Protein AF-A0A9P0CXR9-F1 (afdb_monomer_lite)

Secondary structure (DSSP, 8-state):
--------HHHHHHHHHHHHHHHHHH-SSSS-HHHHHHHHHHHHHHHHHHHHHHHHHHHHHHHHHHTTS-HHHHHHHHTPPPSSSTT-TTHHHHHHHHHHHHHHHHHHSPP-------------------

Sequence (130 aa):
MSPKRSLSLRERYICALGLRLNVILKDTENIPSEIKEELLTHLSDAVRLFTNLFHRLTMSRRNCILLLLSENIKEVVEKSHPTDLLFGDNLSEHVKSAKHIVSLSKALCPAPKNLTAVRKCQKKEGGTTY

Structure (mmCIF, N/CA/C/O backbone):
data_AF-A0A9P0CXR9-F1
#
_entry.id   AF-A0A9P0CXR9-F1
#
loop_
_atom_site.group_PDB
_atom_site.id
_atom_site.type_symbol
_atom_site.label_atom_id
_atom_site.label_alt_id
_atom_site.label_comp_id
_atom_site.label_asym_id
_atom_site.label_entity_id
_atom_site.label_seq_id
_atom_site.pdbx_PDB_ins_code
_atom_site.Cartn_x
_atom_site.Cartn_y
_atom_site.Cartn_z
_atom_site.occupancy
_atom_site.B_iso_or_equiv
_atom_site.auth_seq_id
_atom_site.auth_comp_id
_atom_site.auth_asym_id
_atom_site.auth_atom_id
_atom_site.pdbx_PDB_model_num
ATOM 1 N N . MET A 1 1 ? 0.666 -31.564 0.037 1.00 41.59 1 MET A N 1
ATOM 2 C CA . MET A 1 1 ? 0.119 -30.668 -1.005 1.00 41.59 1 MET A CA 1
ATOM 3 C C . MET A 1 1 ? -0.104 -29.310 -0.350 1.00 41.59 1 MET A C 1
ATOM 5 O O . MET A 1 1 ? -1.100 -29.124 0.334 1.00 41.59 1 MET A O 1
ATOM 9 N N . SER A 1 2 ? 0.889 -28.421 -0.399 1.00 39.03 2 SER A N 1
ATOM 10 C CA . SER A 1 2 ? 0.808 -27.125 0.290 1.00 39.03 2 SER A CA 1
ATOM 11 C C . SER A 1 2 ? -0.192 -26.220 -0.435 1.00 39.03 2 SER A C 1
ATOM 13 O O . SER A 1 2 ? -0.155 -26.170 -1.668 1.00 39.03 2 SER A O 1
ATOM 15 N N . PRO A 1 3 ? -1.088 -25.516 0.275 1.00 48.59 3 PRO A N 1
ATOM 16 C CA . PRO A 1 3 ? -2.054 -24.644 -0.370 1.00 48.59 3 PRO A CA 1
ATOM 17 C C . PRO A 1 3 ? -1.286 -23.516 -1.061 1.00 48.59 3 PRO A C 1
ATOM 19 O O . PRO A 1 3 ? -0.527 -22.786 -0.419 1.00 48.59 3 PRO A O 1
ATOM 22 N N . LYS A 1 4 ? -1.447 -23.385 -2.383 1.00 52.28 4 LYS A N 1
ATOM 23 C CA . LYS A 1 4 ? -0.961 -22.212 -3.116 1.00 52.28 4 LYS A CA 1
ATOM 24 C C . LYS A 1 4 ? -1.655 -21.001 -2.498 1.00 52.28 4 LYS A C 1
ATOM 26 O O . LYS A 1 4 ? -2.851 -20.822 -2.716 1.00 52.28 4 LYS A O 1
ATOM 31 N N . ARG A 1 5 ? -0.934 -20.202 -1.701 1.00 58.09 5 ARG A N 1
ATOM 32 C CA . ARG A 1 5 ? -1.443 -18.915 -1.214 1.00 58.09 5 ARG A CA 1
ATOM 33 C C . ARG A 1 5 ? -1.870 -18.119 -2.443 1.00 58.09 5 ARG A C 1
ATOM 35 O O . ARG A 1 5 ? -1.045 -17.818 -3.305 1.00 58.09 5 ARG A O 1
ATOM 42 N N . SER A 1 6 ? -3.164 -17.851 -2.568 1.00 64.94 6 SER A N 1
ATOM 43 C CA . SER A 1 6 ? -3.672 -16.959 -3.598 1.00 64.94 6 SER A CA 1
ATOM 44 C C . SER A 1 6 ? -3.133 -15.567 -3.288 1.00 64.94 6 SER A C 1
ATOM 46 O O . SER A 1 6 ? -3.605 -14.930 -2.349 1.00 64.94 6 SER A O 1
ATOM 48 N N . LEU A 1 7 ? -2.117 -15.132 -4.035 1.00 63.81 7 LEU A N 1
ATOM 49 C CA . LEU A 1 7 ? -1.531 -13.803 -3.884 1.00 63.81 7 LEU A CA 1
ATOM 50 C C . LEU A 1 7 ? -2.633 -12.747 -3.996 1.00 63.81 7 LEU A C 1
ATOM 52 O O . LEU A 1 7 ? -3.437 -12.748 -4.941 1.00 63.81 7 LEU A O 1
ATOM 56 N N . SER A 1 8 ? -2.659 -11.836 -3.033 1.00 78.19 8 SER A N 1
ATOM 57 C CA . SER A 1 8 ? -3.543 -10.683 -3.045 1.00 78.19 8 SER A CA 1
ATOM 58 C C . SER A 1 8 ? -3.301 -9.838 -4.303 1.00 78.19 8 SER A C 1
ATOM 60 O O . SER A 1 8 ? -2.247 -9.890 -4.944 1.00 78.19 8 SER A O 1
ATOM 62 N N . LEU A 1 9 ? -4.295 -9.039 -4.704 1.00 81.69 9 LEU A N 1
ATOM 63 C CA . LEU A 1 9 ? -4.168 -8.161 -5.876 1.00 81.69 9 LEU A CA 1
ATOM 64 C C . LEU A 1 9 ? -2.947 -7.223 -5.772 1.00 81.69 9 LEU A C 1
ATOM 66 O O . LEU A 1 9 ? -2.276 -6.987 -6.773 1.00 81.69 9 LEU A O 1
ATOM 70 N N . ARG A 1 10 ? -2.632 -6.752 -4.557 1.00 83.12 10 ARG A N 1
ATOM 71 C CA . ARG A 1 10 ? -1.472 -5.898 -4.266 1.00 83.12 10 ARG A CA 1
ATOM 72 C C . ARG A 1 10 ? -0.153 -6.616 -4.549 1.00 83.12 10 ARG A C 1
ATOM 74 O O . ARG A 1 10 ? 0.701 -6.066 -5.237 1.00 83.12 10 ARG A O 1
ATOM 81 N N . GLU A 1 11 ? 0.011 -7.832 -4.037 1.00 84.62 11 GLU A N 1
ATOM 82 C CA . GLU A 1 11 ? 1.242 -8.605 -4.234 1.00 84.62 11 GLU A CA 1
ATOM 83 C C . GLU A 1 11 ? 1.442 -8.938 -5.712 1.00 84.62 11 GLU A C 1
ATOM 85 O O . GLU A 1 11 ? 2.533 -8.752 -6.242 1.00 84.62 11 GLU A O 1
ATOM 90 N N . ARG A 1 12 ? 0.370 -9.330 -6.417 1.00 87.88 12 ARG A N 1
ATOM 91 C CA . ARG A 1 12 ? 0.430 -9.584 -7.867 1.00 87.88 12 ARG A CA 1
ATOM 92 C C . ARG A 1 12 ? 0.861 -8.351 -8.652 1.00 87.88 12 ARG A C 1
ATOM 94 O O . ARG A 1 12 ? 1.676 -8.479 -9.560 1.00 87.88 12 ARG A O 1
ATOM 101 N N . TYR A 1 13 ? 0.344 -7.179 -8.288 1.00 89.38 13 TYR A N 1
ATOM 102 C CA . TYR A 1 13 ? 0.729 -5.910 -8.898 1.00 89.38 13 TYR A CA 1
ATOM 103 C C . TYR A 1 13 ? 2.230 -5.627 -8.725 1.00 89.38 13 TYR A C 1
ATOM 105 O O . TYR A 1 13 ? 2.929 -5.401 -9.712 1.00 89.38 13 TYR A O 1
ATOM 113 N N . ILE A 1 14 ? 2.745 -5.720 -7.494 1.00 89.31 14 ILE A N 1
ATOM 114 C CA . ILE A 1 14 ? 4.165 -5.466 -7.196 1.00 89.31 14 ILE A CA 1
ATOM 115 C C . ILE A 1 14 ? 5.067 -6.490 -7.898 1.00 89.31 14 ILE A C 1
ATOM 117 O O . ILE A 1 14 ? 6.066 -6.112 -8.507 1.00 89.31 14 ILE A O 1
ATOM 121 N N . CYS A 1 15 ? 4.708 -7.776 -7.871 1.00 90.81 15 CYS A N 1
ATOM 122 C CA . CYS A 1 15 ? 5.478 -8.820 -8.545 1.00 90.81 15 CYS A CA 1
ATOM 123 C C . CYS A 1 15 ? 5.519 -8.614 -10.064 1.00 90.81 15 CYS A C 1
ATOM 125 O O . CYS A 1 15 ? 6.590 -8.707 -10.662 1.00 90.81 15 CYS A O 1
ATOM 127 N N . ALA A 1 16 ? 4.378 -8.313 -10.693 1.00 90.38 16 ALA A N 1
ATOM 128 C CA . ALA A 1 16 ? 4.321 -8.062 -12.130 1.00 90.38 16 ALA A CA 1
ATOM 129 C C . ALA A 1 16 ? 5.202 -6.867 -12.519 1.00 90.38 16 ALA A C 1
ATOM 131 O O . ALA A 1 16 ? 5.968 -6.965 -13.475 1.00 90.38 16 ALA A O 1
ATOM 132 N N . LEU A 1 17 ? 5.159 -5.778 -11.749 1.00 91.31 17 LEU A N 1
ATOM 133 C CA . LEU A 1 17 ? 6.030 -4.623 -11.963 1.00 91.31 17 LEU A CA 1
ATOM 134 C C . LEU A 1 17 ? 7.509 -4.959 -11.812 1.00 91.31 17 LEU A C 1
ATOM 136 O O . LEU A 1 17 ? 8.295 -4.594 -12.679 1.00 91.31 17 LEU A O 1
ATOM 140 N N . GLY A 1 18 ? 7.889 -5.666 -10.745 1.00 91.38 18 GLY A N 1
ATOM 141 C CA . GLY A 1 18 ? 9.281 -6.051 -10.509 1.00 91.38 18 GLY A CA 1
ATOM 142 C C . GLY A 1 18 ? 9.843 -6.893 -11.654 1.00 91.38 18 GLY A C 1
ATOM 143 O O . GLY A 1 18 ? 10.956 -6.652 -12.117 1.00 91.38 18 GLY A O 1
ATOM 144 N N . LEU A 1 19 ? 9.039 -7.822 -12.183 1.00 91.75 19 LEU A N 1
ATOM 145 C CA . LEU A 1 19 ? 9.408 -8.610 -13.359 1.00 91.75 19 LEU A CA 1
ATOM 146 C C . LEU A 1 19 ? 9.607 -7.732 -14.600 1.00 91.75 19 LEU A C 1
ATOM 148 O O . LEU A 1 19 ? 10.566 -7.941 -15.340 1.00 91.75 19 LEU A O 1
ATOM 152 N N . ARG A 1 20 ? 8.742 -6.736 -14.823 1.00 89.62 20 ARG A N 1
ATOM 153 C CA . ARG A 1 20 ? 8.860 -5.815 -15.967 1.00 89.62 20 ARG A CA 1
ATOM 154 C C . ARG A 1 20 ? 10.048 -4.869 -15.836 1.00 89.62 20 ARG A C 1
ATOM 156 O O . ARG A 1 20 ? 10.794 -4.729 -16.800 1.00 89.62 20 ARG A O 1
ATOM 163 N N . LEU A 1 21 ? 10.277 -4.305 -14.651 1.00 91.62 21 LEU A N 1
ATOM 164 C CA . LEU A 1 21 ? 11.466 -3.505 -14.349 1.00 91.62 21 LEU A CA 1
ATOM 165 C C . LEU A 1 21 ? 12.740 -4.301 -14.622 1.00 91.62 21 LEU A C 1
ATOM 167 O O . LEU A 1 21 ? 13.642 -3.807 -15.285 1.00 91.62 21 LEU A O 1
ATOM 171 N N . ASN A 1 22 ? 12.791 -5.556 -14.181 1.00 92.00 22 ASN A N 1
ATOM 172 C CA . ASN A 1 22 ? 13.942 -6.419 -14.413 1.00 92.00 22 ASN A CA 1
ATOM 173 C C . ASN A 1 22 ? 14.199 -6.681 -15.909 1.00 92.00 22 ASN A C 1
ATOM 175 O O . ASN A 1 22 ? 15.355 -6.743 -16.310 1.00 92.00 22 ASN A O 1
ATOM 179 N N . VAL A 1 23 ? 13.153 -6.803 -16.735 1.00 91.00 23 VAL A N 1
ATOM 180 C CA . VAL A 1 23 ? 13.305 -6.919 -18.199 1.00 91.00 23 VAL A CA 1
ATOM 181 C C . VAL A 1 23 ? 13.895 -5.636 -18.786 1.00 91.00 23 VAL A C 1
ATOM 183 O O . VAL A 1 23 ? 14.893 -5.708 -19.492 1.00 91.00 23 VAL A O 1
ATOM 186 N N . ILE A 1 24 ? 13.337 -4.472 -18.441 1.00 90.06 24 ILE A N 1
ATOM 187 C CA . ILE A 1 24 ? 13.797 -3.167 -18.950 1.00 90.06 24 ILE A CA 1
ATOM 188 C C . ILE A 1 24 ? 15.245 -2.894 -18.528 1.00 90.06 24 ILE A C 1
ATOM 190 O O . ILE A 1 24 ? 16.059 -2.437 -19.324 1.00 90.06 24 ILE A O 1
ATOM 194 N N . LEU A 1 25 ? 15.586 -3.178 -17.269 1.00 88.69 25 LEU A N 1
ATOM 195 C CA . LEU A 1 25 ? 16.920 -2.919 -16.733 1.00 88.69 25 LEU A CA 1
ATOM 196 C C . LEU A 1 25 ? 17.981 -3.819 -17.370 1.00 88.69 25 LEU A C 1
ATOM 198 O O . LEU A 1 25 ? 19.065 -3.320 -17.671 1.00 88.69 25 LEU A O 1
ATOM 202 N N . LYS A 1 26 ? 17.662 -5.099 -17.603 1.00 89.81 26 LYS A N 1
ATOM 203 C CA . LYS A 1 26 ? 18.573 -6.074 -18.222 1.00 89.81 26 LYS A CA 1
ATOM 204 C C . LYS A 1 26 ? 18.780 -5.864 -19.717 1.00 89.81 26 LYS A C 1
ATOM 206 O O . LYS A 1 26 ? 19.769 -6.360 -20.242 1.00 89.81 26 LYS A O 1
ATOM 211 N N . ASP A 1 27 ? 17.872 -5.167 -20.389 1.00 85.00 27 ASP A N 1
ATOM 212 C CA . ASP A 1 27 ? 18.034 -4.854 -21.802 1.00 85.00 27 ASP A CA 1
ATOM 213 C C . ASP A 1 27 ? 19.001 -3.675 -21.977 1.00 85.00 27 ASP A C 1
ATOM 215 O O . ASP A 1 27 ? 18.707 -2.538 -21.589 1.00 85.00 27 ASP A O 1
ATOM 219 N N . THR A 1 28 ? 20.196 -3.971 -22.487 1.00 75.00 28 THR A N 1
ATOM 220 C CA . THR A 1 28 ? 21.274 -3.001 -22.733 1.00 75.00 28 THR A CA 1
ATOM 221 C C . THR A 1 28 ? 21.477 -2.687 -24.210 1.00 75.00 28 THR A C 1
ATOM 223 O O . THR A 1 28 ? 22.167 -1.721 -24.514 1.00 75.00 28 THR A O 1
ATOM 226 N N . GLU A 1 29 ? 20.900 -3.480 -25.117 1.00 81.00 29 GLU A N 1
ATOM 227 C CA . GLU A 1 29 ? 21.187 -3.388 -26.556 1.00 81.00 29 GLU A CA 1
ATOM 228 C C . GLU A 1 29 ? 19.963 -3.009 -27.396 1.00 81.00 29 GLU A C 1
ATOM 230 O O . GLU A 1 29 ? 20.121 -2.347 -28.418 1.00 81.00 29 GLU A O 1
ATOM 235 N N . ASN A 1 30 ? 18.742 -3.371 -26.981 1.00 86.25 30 ASN A N 1
ATOM 236 C CA . ASN A 1 30 ? 17.549 -3.168 -27.813 1.00 86.25 30 ASN A CA 1
ATOM 237 C C . ASN A 1 30 ? 16.776 -1.887 -27.477 1.00 86.25 30 ASN A C 1
ATOM 239 O O . ASN A 1 30 ? 15.964 -1.437 -28.284 1.00 86.25 30 ASN A O 1
ATOM 243 N N . ILE A 1 31 ? 16.997 -1.306 -26.293 1.00 85.75 31 ILE A N 1
ATOM 244 C CA . ILE A 1 31 ? 16.282 -0.110 -25.833 1.00 85.75 31 ILE A CA 1
ATOM 245 C C . ILE A 1 31 ? 17.258 1.074 -25.795 1.00 85.75 31 ILE A C 1
ATOM 247 O O . ILE A 1 31 ? 18.175 1.066 -24.970 1.00 85.75 31 ILE A O 1
ATOM 251 N N . PRO A 1 32 ? 17.057 2.107 -26.636 1.00 90.31 32 PRO A N 1
ATOM 252 C CA . PRO A 1 32 ? 17.811 3.355 -26.557 1.00 90.31 32 PRO A CA 1
ATOM 253 C C . PRO A 1 32 ? 17.748 3.979 -25.158 1.00 90.31 32 PRO A C 1
ATOM 255 O O . PRO A 1 32 ? 16.713 3.912 -24.487 1.00 90.31 32 PRO A O 1
ATOM 258 N N . SER A 1 33 ? 18.843 4.606 -24.722 1.00 87.12 33 SER A N 1
ATOM 259 C CA . SER A 1 33 ? 18.988 5.102 -23.347 1.00 87.12 33 SER A CA 1
ATOM 260 C C . SER A 1 33 ? 17.918 6.130 -22.973 1.00 87.12 33 SER A C 1
ATOM 262 O O . SER A 1 33 ? 17.390 6.089 -21.865 1.00 87.12 33 SER A O 1
ATOM 264 N N . GLU A 1 34 ? 17.556 7.021 -23.894 1.00 88.94 34 GLU A N 1
ATOM 265 C CA . 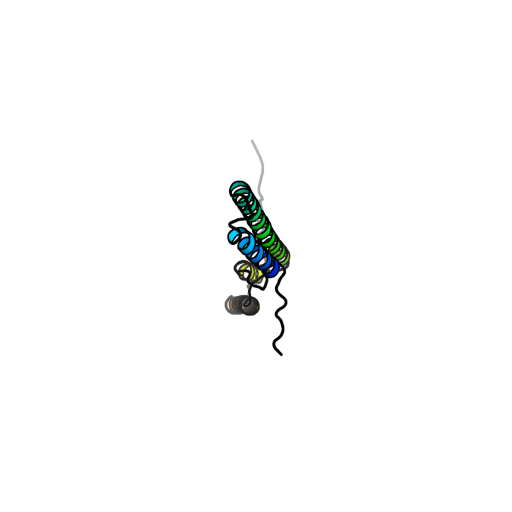GLU A 1 34 ? 16.559 8.072 -23.671 1.00 88.94 34 GLU A CA 1
ATOM 266 C C . GLU A 1 34 ? 15.164 7.476 -23.440 1.00 88.94 34 GLU A C 1
ATOM 268 O O . GLU A 1 34 ? 14.468 7.847 -22.496 1.00 88.94 34 GLU A O 1
ATOM 273 N N . ILE A 1 35 ? 14.789 6.482 -24.252 1.00 89.31 35 ILE A N 1
ATOM 274 C CA . ILE A 1 35 ? 13.504 5.776 -24.141 1.00 89.31 35 ILE A CA 1
ATOM 275 C C . ILE A 1 35 ? 13.458 4.954 -22.849 1.00 89.31 35 ILE A C 1
ATOM 277 O O . ILE A 1 35 ? 12.414 4.850 -22.205 1.00 89.31 35 ILE A O 1
ATOM 281 N N . LYS A 1 36 ? 14.592 4.368 -22.449 1.00 90.31 36 LYS A N 1
ATOM 282 C CA . LYS A 1 36 ? 14.709 3.594 -21.210 1.00 90.31 36 LYS A CA 1
ATOM 283 C C . LYS A 1 36 ? 14.461 4.465 -19.979 1.00 90.31 36 LYS A C 1
ATOM 285 O O . LYS A 1 36 ? 13.666 4.078 -19.124 1.00 90.31 36 LYS A O 1
ATOM 290 N N . GLU A 1 37 ? 15.094 5.633 -19.909 1.00 90.31 37 GLU A N 1
ATOM 291 C CA . GLU A 1 37 ? 14.895 6.605 -18.824 1.00 90.31 37 GLU A CA 1
ATOM 292 C C . GLU A 1 37 ? 13.447 7.110 -18.770 1.00 90.31 37 GLU A C 1
ATOM 294 O O . GLU A 1 37 ? 12.822 7.135 -17.702 1.00 90.31 37 GLU A O 1
ATOM 299 N N . GLU A 1 38 ? 12.864 7.435 -19.926 1.00 92.56 38 GLU A N 1
ATOM 300 C CA . GLU A 1 38 ? 11.467 7.860 -20.016 1.00 92.56 38 GLU A CA 1
ATOM 301 C C . GLU A 1 38 ? 10.509 6.757 -19.535 1.00 92.56 38 GLU A C 1
ATOM 303 O O . GLU A 1 38 ? 9.603 7.011 -18.735 1.00 92.56 38 GLU A O 1
ATOM 308 N N . LEU A 1 39 ? 10.726 5.509 -19.956 1.00 90.81 39 LEU A N 1
ATOM 309 C CA . LEU A 1 39 ? 9.908 4.368 -19.547 1.00 90.81 39 LEU A CA 1
ATOM 310 C C . LEU A 1 39 ? 10.012 4.100 -18.040 1.00 90.81 39 LEU A C 1
ATOM 312 O O . LEU A 1 39 ? 8.996 3.846 -17.390 1.00 90.81 39 LEU A O 1
ATOM 316 N N . LEU A 1 40 ? 11.220 4.169 -17.474 1.00 91.50 40 LEU A N 1
ATOM 317 C CA . LEU A 1 40 ? 11.441 3.999 -16.036 1.00 91.50 40 LEU A CA 1
ATOM 318 C C . LEU A 1 40 ? 10.766 5.109 -15.224 1.00 91.50 40 LEU A C 1
ATOM 320 O O . LEU A 1 40 ? 10.178 4.820 -14.179 1.00 91.50 40 LEU A O 1
ATOM 324 N N . THR A 1 41 ? 10.787 6.344 -15.724 1.00 92.94 41 THR A N 1
ATOM 325 C CA . THR A 1 41 ? 10.117 7.488 -15.093 1.00 92.94 41 THR A CA 1
ATOM 326 C C . THR A 1 41 ? 8.604 7.280 -15.055 1.00 92.94 41 THR A C 1
ATOM 328 O O . THR A 1 41 ? 8.012 7.256 -13.973 1.00 92.94 41 THR A O 1
ATOM 331 N N . HIS A 1 42 ? 7.984 7.001 -16.205 1.00 93.19 42 HIS A N 1
ATOM 332 C CA . HIS A 1 42 ? 6.543 6.735 -16.285 1.00 93.19 42 HIS A CA 1
ATOM 333 C C . HIS A 1 42 ? 6.121 5.532 -15.436 1.00 93.19 42 HIS A C 1
ATOM 335 O O . HIS A 1 42 ? 5.070 5.550 -14.789 1.00 93.19 42 HIS A O 1
ATOM 341 N N . LEU A 1 43 ? 6.944 4.482 -15.407 1.00 92.00 43 LEU A N 1
ATOM 342 C CA . LEU A 1 43 ? 6.669 3.296 -14.609 1.00 92.00 43 LEU A CA 1
ATOM 343 C C . LEU A 1 43 ? 6.750 3.598 -13.110 1.00 92.00 43 LEU A C 1
ATOM 345 O O . LEU A 1 43 ? 5.876 3.166 -12.360 1.00 92.00 43 LEU A O 1
ATOM 349 N N . SER A 1 44 ? 7.751 4.367 -12.676 1.00 92.50 44 SER A N 1
ATOM 350 C CA . SER A 1 44 ? 7.898 4.831 -11.290 1.00 92.50 44 SER A CA 1
ATOM 351 C C . SER A 1 44 ? 6.691 5.657 -10.839 1.00 92.50 44 SER A C 1
ATOM 353 O O . SER A 1 44 ? 6.122 5.405 -9.770 1.00 92.50 44 SER A O 1
ATOM 355 N N . ASP A 1 45 ? 6.230 6.581 -11.681 1.00 94.56 45 ASP A N 1
ATOM 356 C CA . ASP A 1 45 ? 5.057 7.404 -11.387 1.00 94.56 45 ASP A CA 1
ATOM 357 C C . ASP A 1 45 ? 3.772 6.574 -11.334 1.00 94.56 45 ASP A C 1
ATOM 359 O O . ASP A 1 45 ? 2.975 6.727 -10.402 1.00 94.56 45 ASP A O 1
ATOM 363 N N . ALA A 1 46 ? 3.603 5.608 -12.241 1.00 92.19 46 ALA A N 1
ATOM 364 C CA . ALA A 1 46 ? 2.512 4.643 -12.153 1.00 92.19 46 ALA A CA 1
ATOM 365 C C . ALA A 1 46 ? 2.571 3.861 -10.827 1.00 92.19 46 ALA A C 1
ATOM 367 O O . ALA A 1 46 ? 1.568 3.778 -10.113 1.00 92.19 46 ALA A O 1
ATOM 368 N N . VAL A 1 47 ? 3.745 3.350 -10.429 1.00 92.75 47 VAL A N 1
ATOM 369 C CA . VAL A 1 47 ? 3.923 2.643 -9.147 1.00 92.75 47 VAL A CA 1
ATOM 370 C C . VAL A 1 47 ? 3.493 3.512 -7.967 1.00 92.75 47 VAL A C 1
ATOM 372 O O . VAL A 1 47 ? 2.752 3.037 -7.097 1.00 92.75 47 VAL A O 1
ATOM 375 N N . ARG A 1 48 ? 3.885 4.788 -7.945 1.00 93.69 48 ARG A N 1
ATOM 376 C CA . ARG A 1 48 ? 3.476 5.749 -6.907 1.00 93.69 48 ARG A CA 1
ATOM 377 C C . ARG A 1 48 ? 1.963 5.968 -6.885 1.00 93.69 48 ARG A C 1
ATOM 379 O O . ARG A 1 48 ? 1.359 5.919 -5.813 1.00 93.69 48 ARG A O 1
ATOM 386 N N . LEU A 1 49 ? 1.331 6.139 -8.045 1.00 94.75 49 LEU A N 1
ATOM 387 C CA . LEU A 1 49 ? -0.120 6.327 -8.140 1.00 94.75 49 LEU A CA 1
ATOM 388 C C . LEU A 1 49 ? -0.888 5.109 -7.621 1.00 94.75 49 LEU A C 1
ATOM 390 O O . LEU A 1 49 ? -1.792 5.247 -6.795 1.00 94.75 49 LEU A O 1
ATOM 394 N N . PHE A 1 50 ? -0.502 3.907 -8.042 1.00 91.56 50 PHE A N 1
ATOM 395 C CA . PHE A 1 50 ? -1.157 2.677 -7.600 1.00 91.56 50 PHE A CA 1
ATOM 396 C C . PHE A 1 50 ? -0.930 2.395 -6.114 1.00 91.56 50 PHE A C 1
ATOM 398 O O . PHE A 1 50 ? -1.867 2.008 -5.417 1.00 91.56 50 PHE A O 1
ATOM 405 N N . THR A 1 51 ? 0.283 2.599 -5.594 1.00 91.38 51 THR A N 1
ATOM 406 C CA . THR A 1 51 ? 0.557 2.408 -4.157 1.00 91.38 51 THR A CA 1
ATOM 407 C C . THR A 1 51 ? -0.246 3.387 -3.300 1.00 91.38 51 THR A C 1
ATOM 409 O O . THR A 1 51 ? -0.842 2.968 -2.303 1.00 91.38 51 THR A O 1
ATOM 412 N N . ASN A 1 52 ? -0.364 4.647 -3.730 1.00 94.38 52 ASN A N 1
ATOM 413 C CA . ASN A 1 52 ? -1.235 5.635 -3.095 1.00 94.38 52 ASN A CA 1
ATOM 414 C C . ASN A 1 52 ? -2.713 5.213 -3.164 1.00 94.38 52 ASN A C 1
ATOM 416 O O . ASN A 1 52 ? -3.399 5.200 -2.141 1.00 94.38 52 ASN A O 1
ATOM 420 N N . LEU A 1 53 ? -3.194 4.770 -4.329 1.00 92.69 53 LEU A N 1
ATOM 421 C CA . LEU A 1 53 ? -4.562 4.275 -4.496 1.00 92.69 53 LEU A CA 1
ATOM 422 C C . LEU A 1 53 ? -4.864 3.103 -3.552 1.00 92.69 53 LEU A C 1
ATOM 424 O O . LEU A 1 53 ? -5.873 3.129 -2.846 1.00 92.69 53 LEU A O 1
ATOM 428 N N . PHE A 1 54 ? -3.983 2.103 -3.480 1.00 91.06 54 PHE A N 1
ATOM 429 C CA . PHE A 1 54 ? -4.147 0.976 -2.559 1.00 91.06 54 PHE A CA 1
ATOM 430 C C . PHE A 1 54 ? -4.158 1.423 -1.098 1.00 91.06 54 PHE A C 1
ATOM 432 O O . PHE A 1 54 ? -4.937 0.892 -0.307 1.00 91.06 54 PHE A O 1
ATOM 439 N N . HIS A 1 55 ? -3.321 2.392 -0.729 1.00 91.94 55 HIS A N 1
ATOM 440 C CA . HIS A 1 55 ? -3.336 2.971 0.610 1.00 91.94 55 HIS A CA 1
ATOM 441 C C . HIS A 1 55 ? -4.672 3.672 0.904 1.00 91.94 55 HIS A C 1
ATOM 443 O O . HIS A 1 55 ? -5.308 3.374 1.916 1.00 91.94 55 HIS A O 1
ATOM 449 N N . ARG A 1 56 ? -5.155 4.526 -0.007 1.00 94.19 56 ARG A N 1
ATOM 450 C CA . ARG A 1 56 ? -6.439 5.234 0.135 1.00 94.19 56 ARG A CA 1
ATOM 451 C C . ARG A 1 56 ? -7.622 4.276 0.222 1.00 94.19 56 ARG A C 1
ATOM 453 O O . ARG A 1 56 ? -8.497 4.483 1.057 1.00 94.19 56 ARG A O 1
ATOM 460 N N . LEU A 1 57 ? -7.636 3.207 -0.575 1.00 92.25 57 LEU A N 1
ATOM 461 C CA . LEU A 1 57 ? -8.661 2.162 -0.501 1.00 92.25 57 LEU A CA 1
ATOM 462 C C . LEU A 1 57 ? -8.633 1.439 0.852 1.00 92.25 57 LEU A C 1
ATOM 464 O O . LEU A 1 57 ? -9.685 1.230 1.456 1.00 92.25 57 LEU A O 1
ATOM 468 N N . THR A 1 58 ? -7.445 1.091 1.358 1.00 91.88 58 THR A N 1
ATOM 469 C CA . THR A 1 58 ? -7.292 0.504 2.697 1.00 91.88 58 THR A CA 1
ATOM 470 C C . THR A 1 58 ? -7.831 1.445 3.775 1.00 91.88 58 THR A C 1
ATOM 472 O O . THR A 1 58 ? -8.631 1.017 4.606 1.00 91.88 58 THR A O 1
ATOM 475 N N . MET A 1 59 ? -7.448 2.723 3.750 1.00 92.69 59 MET A N 1
ATOM 476 C CA . MET A 1 59 ? -7.884 3.700 4.753 1.00 92.69 59 MET A CA 1
ATOM 477 C C . MET A 1 59 ? -9.376 4.011 4.655 1.00 92.69 59 MET A C 1
ATOM 479 O O . MET A 1 59 ? -10.054 4.059 5.674 1.00 92.69 59 MET A O 1
ATOM 483 N N . SER A 1 60 ? -9.926 4.124 3.446 1.00 93.81 60 SER A N 1
ATOM 484 C CA . SER A 1 60 ? -11.363 4.325 3.240 1.00 93.81 60 SER A CA 1
ATOM 485 C C . SER A 1 60 ? -12.179 3.166 3.820 1.00 93.81 60 SER A C 1
ATOM 487 O O . SER A 1 60 ? -13.103 3.400 4.596 1.00 93.81 60 SER A O 1
ATOM 489 N N . ARG A 1 61 ? -11.776 1.913 3.556 1.00 93.12 61 ARG A N 1
ATOM 490 C CA . ARG A 1 61 ? -12.413 0.725 4.152 1.00 93.12 61 ARG A CA 1
ATOM 491 C C . ARG A 1 61 ? -12.333 0.731 5.676 1.00 93.12 61 ARG A C 1
ATOM 493 O O . ARG A 1 61 ? -13.324 0.421 6.333 1.00 93.12 61 ARG A O 1
ATOM 500 N N . ARG A 1 62 ? -11.169 1.084 6.234 1.00 92.94 62 ARG A N 1
ATOM 501 C CA . ARG A 1 62 ? -10.989 1.213 7.688 1.00 92.94 62 ARG A CA 1
ATOM 502 C C . ARG A 1 62 ? -11.941 2.257 8.258 1.00 92.94 62 ARG A C 1
ATOM 504 O O . ARG A 1 62 ? -12.673 1.942 9.188 1.00 92.94 62 ARG A O 1
ATOM 511 N N . ASN A 1 63 ? -12.001 3.441 7.656 1.00 91.69 63 ASN A N 1
ATOM 512 C CA . ASN A 1 63 ? -12.861 4.531 8.107 1.00 91.69 63 ASN A CA 1
ATOM 513 C C . ASN A 1 63 ? -14.343 4.142 8.080 1.00 91.69 63 ASN A C 1
ATOM 515 O O . ASN A 1 63 ? -15.036 4.363 9.067 1.00 91.69 63 ASN A O 1
ATOM 519 N N . CYS A 1 64 ? -14.818 3.494 7.012 1.00 92.19 64 CYS A N 1
ATOM 520 C CA . CYS A 1 64 ? -16.199 3.009 6.938 1.00 92.19 64 CYS A CA 1
ATOM 521 C C . CYS A 1 64 ? -16.542 2.043 8.079 1.00 92.19 64 CYS A C 1
ATOM 523 O O . CYS A 1 64 ? -17.624 2.130 8.648 1.00 92.19 64 CYS A O 1
ATOM 525 N N . ILE A 1 65 ? -15.623 1.145 8.439 1.00 91.12 65 ILE A N 1
ATOM 526 C CA . ILE A 1 65 ? -15.846 0.191 9.532 1.00 91.12 65 ILE A CA 1
ATOM 527 C C . ILE A 1 65 ? -15.758 0.882 10.895 1.00 91.12 65 ILE A C 1
ATOM 529 O O . ILE A 1 65 ? -16.579 0.598 11.760 1.00 91.12 65 ILE A O 1
ATOM 533 N N . LEU A 1 66 ? -14.815 1.811 11.091 1.00 89.75 66 LEU A N 1
ATOM 534 C CA . LEU A 1 66 ? -14.663 2.556 12.348 1.00 89.75 66 LEU A CA 1
ATOM 535 C C . LEU A 1 66 ? -15.922 3.358 12.715 1.00 89.75 66 LEU A C 1
ATOM 537 O O . LEU A 1 66 ? -16.188 3.544 13.899 1.00 89.75 66 LEU A O 1
ATOM 541 N N . LEU A 1 67 ? -16.711 3.801 11.729 1.00 89.88 67 LEU A N 1
ATOM 542 C CA . LEU A 1 67 ? -17.997 4.476 11.956 1.00 89.88 67 LEU A CA 1
ATOM 543 C C . LEU A 1 67 ? -19.079 3.556 12.544 1.00 89.88 67 LEU A C 1
ATOM 545 O O . LEU A 1 67 ? -20.042 4.049 13.121 1.00 89.88 67 LEU A O 1
ATOM 549 N N . LEU A 1 68 ? -18.931 2.236 12.409 1.00 89.75 68 LEU A N 1
ATOM 550 C CA . LEU A 1 68 ? -19.898 1.243 12.887 1.00 89.75 68 LEU A CA 1
ATOM 551 C C . LEU A 1 68 ? -19.550 0.691 14.280 1.00 89.75 68 LEU A C 1
ATOM 553 O O . LEU A 1 68 ? -20.302 -0.115 14.827 1.00 89.75 68 LEU A O 1
ATOM 557 N N . LEU A 1 69 ? -18.402 1.076 14.846 1.00 87.81 69 LEU A N 1
ATOM 558 C CA . LEU A 1 69 ? -17.915 0.568 16.128 1.00 87.81 69 LEU A CA 1
ATOM 559 C C . LEU A 1 69 ? -18.308 1.486 17.290 1.00 87.81 69 LEU A C 1
ATOM 561 O O . LEU A 1 69 ? -18.397 2.702 17.143 1.00 87.81 69 LEU A O 1
ATOM 565 N N . SER A 1 70 ? -18.482 0.899 18.476 1.00 85.75 70 SER A N 1
ATOM 566 C CA . SER A 1 70 ? -18.636 1.661 19.718 1.00 85.75 70 SER A CA 1
ATOM 567 C C . SER A 1 70 ? -17.334 2.376 20.087 1.00 85.75 70 SER A C 1
ATOM 569 O O . SER A 1 70 ? -16.254 1.840 19.839 1.00 85.75 70 SER A O 1
ATOM 571 N N . GLU A 1 71 ? -17.424 3.555 20.713 1.00 84.62 71 GLU A N 1
ATOM 572 C CA . GLU A 1 71 ? -16.268 4.423 21.021 1.00 84.62 71 GLU A CA 1
ATOM 573 C C . GLU A 1 71 ? -15.113 3.668 21.698 1.00 84.62 71 GLU A C 1
ATOM 575 O O . GLU A 1 71 ? -13.980 3.713 21.225 1.00 84.62 71 GLU A O 1
ATOM 580 N N . ASN A 1 72 ? -15.427 2.845 22.705 1.00 81.44 72 ASN A N 1
ATOM 581 C CA . ASN A 1 72 ? -14.444 2.040 23.443 1.00 81.44 72 ASN A CA 1
ATOM 582 C C . ASN A 1 72 ? -13.643 1.067 22.561 1.00 81.44 72 ASN A C 1
ATOM 584 O O . ASN A 1 72 ? -12.489 0.761 22.847 1.00 81.44 72 ASN A O 1
ATOM 588 N N . ILE A 1 73 ? -14.271 0.510 21.523 1.00 84.38 73 ILE A N 1
ATOM 589 C CA . ILE A 1 73 ? -13.617 -0.423 20.598 1.00 84.38 73 ILE A CA 1
ATOM 590 C C . ILE A 1 73 ? -12.931 0.367 19.485 1.00 84.38 73 ILE A C 1
ATOM 592 O O . ILE A 1 73 ? -11.821 0.023 19.084 1.00 84.38 73 ILE A O 1
ATOM 596 N N . LYS A 1 74 ? -13.564 1.445 19.017 1.00 87.50 74 LYS A N 1
ATOM 597 C CA . LYS A 1 74 ? -13.057 2.322 17.966 1.00 87.50 74 LYS A CA 1
ATOM 598 C C . LYS A 1 74 ? -11.661 2.848 18.297 1.00 87.50 74 LYS A C 1
ATOM 600 O O . LYS A 1 74 ? -10.771 2.671 17.475 1.00 87.50 74 LYS A O 1
ATOM 605 N N . GLU A 1 75 ? -11.438 3.373 19.503 1.00 84.62 75 GLU A N 1
ATOM 606 C CA . GLU A 1 75 ? -10.125 3.905 19.916 1.00 84.62 75 GLU A CA 1
ATOM 607 C C . GLU A 1 75 ? -8.999 2.866 19.862 1.00 84.62 75 GLU A C 1
ATOM 609 O O . GLU A 1 75 ? -7.851 3.179 19.537 1.00 84.62 75 GLU A O 1
ATOM 614 N N . VAL A 1 76 ? -9.315 1.616 20.200 1.00 84.69 76 VAL A N 1
ATOM 615 C CA . VAL A 1 76 ? -8.332 0.528 20.218 1.00 84.69 76 VAL A CA 1
ATOM 616 C C . VAL A 1 76 ? -8.064 0.030 18.798 1.00 84.69 76 VAL A C 1
ATOM 618 O O . VAL A 1 76 ? -6.917 -0.228 18.433 1.00 84.69 76 VAL A O 1
ATOM 621 N N . VAL A 1 77 ? -9.108 -0.071 17.974 1.00 85.56 77 VAL A N 1
ATOM 622 C CA . VAL A 1 77 ? -9.013 -0.542 16.587 1.00 85.56 77 VAL A CA 1
ATOM 623 C C . VAL A 1 77 ? -8.377 0.506 15.670 1.00 85.56 77 VAL A C 1
ATOM 625 O O . VAL A 1 77 ? -7.641 0.146 14.751 1.00 85.56 77 VAL A O 1
ATOM 628 N N . GLU A 1 78 ? -8.585 1.794 15.930 1.00 86.56 78 GLU A N 1
ATOM 629 C CA . GLU A 1 78 ? -8.001 2.896 15.160 1.00 86.56 78 GLU A CA 1
ATOM 630 C C . GLU A 1 78 ? -6.467 2.895 15.221 1.00 86.56 78 GLU A C 1
ATOM 632 O O . GLU A 1 78 ? -5.813 3.095 14.196 1.00 86.56 78 GLU A O 1
ATOM 637 N N . LYS A 1 79 ? -5.896 2.543 16.380 1.00 85.19 79 LYS A N 1
ATOM 638 C CA . LYS A 1 79 ? -4.442 2.440 16.609 1.00 85.19 79 LYS A CA 1
ATOM 639 C C . LYS A 1 79 ? -3.790 1.211 15.958 1.00 85.19 79 LYS A C 1
ATOM 641 O O . LYS A 1 79 ? -2.565 1.103 15.940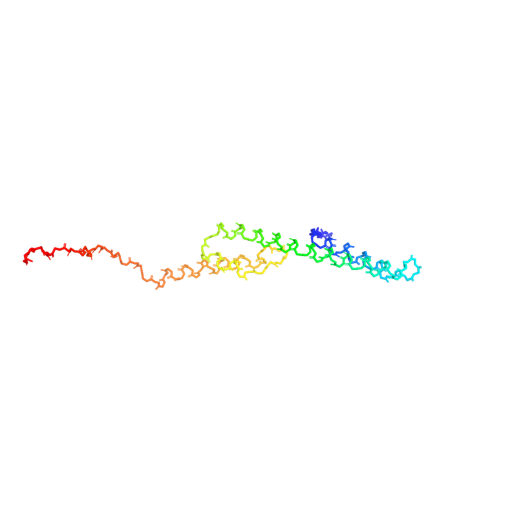 1.00 85.19 79 LYS A O 1
ATOM 646 N N . SER A 1 80 ? -4.582 0.269 15.443 1.00 85.38 80 SER A N 1
ATOM 647 C CA . SER A 1 80 ? -4.052 -0.930 14.785 1.00 85.38 80 SER A CA 1
ATOM 648 C C . SER A 1 80 ? -3.428 -0.603 13.429 1.00 85.38 80 SER A C 1
ATOM 650 O O . SER A 1 80 ? -3.932 0.248 12.696 1.00 85.38 80 SER A O 1
ATOM 652 N N . HIS A 1 81 ? -2.382 -1.331 13.042 1.00 82.75 81 HIS A N 1
ATOM 653 C CA . HIS A 1 81 ? -1.772 -1.185 11.721 1.00 82.75 81 HIS A CA 1
ATOM 654 C C . HIS A 1 81 ? -2.332 -2.241 10.755 1.00 82.75 81 HIS A C 1
ATOM 656 O O . HIS A 1 81 ? -2.471 -3.402 11.143 1.00 82.75 81 HIS A O 1
ATOM 662 N N . PRO A 1 82 ? -2.677 -1.870 9.509 1.00 81.75 82 PRO A N 1
ATOM 663 C CA . PRO A 1 82 ? -3.095 -2.841 8.506 1.00 81.75 82 PRO A CA 1
ATOM 664 C C . PRO A 1 82 ? -1.904 -3.712 8.078 1.00 81.75 82 PRO A C 1
ATOM 666 O O . PRO A 1 82 ? -0.859 -3.184 7.697 1.00 81.75 82 PRO A O 1
ATOM 669 N N . THR A 1 83 ? -2.086 -5.030 8.109 1.00 83.81 83 THR A N 1
ATOM 670 C CA . THR A 1 83 ? -1.162 -6.025 7.540 1.00 83.81 83 THR A CA 1
ATOM 671 C C . THR A 1 83 ? -1.820 -6.633 6.294 1.00 83.81 83 THR A C 1
ATOM 673 O O . THR A 1 83 ? -2.446 -5.908 5.512 1.00 83.81 83 THR A O 1
ATOM 676 N N . ASP A 1 84 ? -1.747 -7.953 6.118 1.00 79.81 84 ASP A N 1
ATOM 677 C CA . ASP A 1 84 ? -2.599 -8.686 5.179 1.00 79.81 84 ASP A CA 1
ATOM 678 C C . ASP A 1 84 ? -4.085 -8.553 5.556 1.00 79.81 84 ASP A C 1
ATOM 680 O O . ASP A 1 84 ? -4.966 -8.535 4.688 1.00 79.81 84 ASP A O 1
ATOM 684 N N . LEU A 1 85 ? -4.370 -8.383 6.852 1.00 84.00 85 LEU A N 1
ATOM 685 C CA . LEU A 1 85 ? -5.696 -8.083 7.381 1.00 84.00 85 LEU A CA 1
ATOM 686 C C . LEU A 1 85 ? -5.875 -6.580 7.632 1.00 84.00 85 LEU A C 1
ATOM 688 O O . LEU A 1 85 ? -4.958 -5.857 8.021 1.00 84.00 85 LEU A O 1
ATOM 692 N N . LEU A 1 86 ? -7.110 -6.102 7.460 1.00 86.38 86 LEU A N 1
ATOM 693 C CA . LEU A 1 86 ? -7.443 -4.671 7.466 1.00 86.38 86 LEU A CA 1
ATOM 694 C C . LEU A 1 86 ? -7.092 -3.943 8.781 1.00 86.38 86 LEU A C 1
ATOM 696 O O . LEU A 1 86 ? -6.810 -2.745 8.755 1.00 86.38 86 LEU A O 1
ATOM 700 N N . PHE A 1 87 ? -7.093 -4.664 9.904 1.00 88.56 87 PHE A N 1
ATOM 701 C CA . PHE A 1 87 ? -6.756 -4.170 11.247 1.00 88.56 87 PHE A CA 1
ATOM 702 C C . PHE A 1 87 ? -5.657 -5.004 11.926 1.00 88.56 87 PHE A C 1
ATOM 704 O O . PHE A 1 87 ? -5.530 -4.989 13.149 1.00 88.56 87 PHE A O 1
ATOM 711 N N . GLY A 1 88 ? -4.885 -5.749 11.134 1.00 86.50 88 GLY A N 1
ATOM 712 C CA . GLY A 1 88 ? -3.853 -6.641 11.644 1.00 86.50 88 GLY A CA 1
ATOM 713 C C . GLY A 1 88 ? -4.395 -7.938 12.247 1.00 86.50 88 GLY A C 1
ATOM 714 O O . GLY A 1 88 ? -5.604 -8.145 12.381 1.00 86.50 88 GLY A O 1
ATOM 715 N N . ASP A 1 89 ? -3.471 -8.815 12.622 1.00 86.06 89 ASP A N 1
ATOM 716 C CA . ASP A 1 89 ? -3.774 -10.183 13.061 1.00 86.06 89 ASP A CA 1
ATOM 717 C C . ASP A 1 89 ? -4.230 -10.254 14.530 1.00 86.06 89 ASP A C 1
ATOM 719 O O . ASP A 1 89 ? -4.974 -11.152 14.922 1.00 86.06 89 ASP A O 1
ATOM 723 N N . ASN A 1 90 ? -3.883 -9.239 15.329 1.00 82.56 90 ASN A N 1
ATOM 724 C CA . ASN A 1 90 ? -4.157 -9.194 16.771 1.00 82.56 90 ASN A CA 1
ATOM 725 C C . ASN A 1 90 ? -5.469 -8.474 17.134 1.00 82.56 90 ASN A C 1
ATOM 727 O O . ASN A 1 90 ? -5.723 -8.183 18.305 1.00 82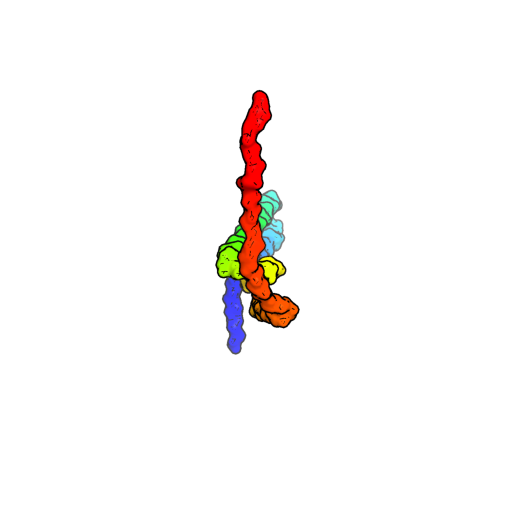.56 90 ASN A O 1
ATOM 731 N N . LEU A 1 91 ? -6.343 -8.188 16.159 1.00 85.44 91 LEU A N 1
ATOM 732 C CA . LEU A 1 91 ? -7.606 -7.470 16.390 1.00 85.44 91 LEU A CA 1
ATOM 733 C C . LEU A 1 91 ? -8.464 -8.123 17.490 1.00 85.44 91 LEU A C 1
ATOM 735 O O . LEU A 1 91 ? -9.035 -7.429 18.330 1.00 85.44 91 LEU A O 1
ATOM 739 N N . SER A 1 92 ? -8.542 -9.457 17.507 1.00 85.06 92 SER A N 1
ATOM 740 C CA . SER A 1 92 ? -9.288 -10.214 18.526 1.00 85.06 92 SER A CA 1
ATOM 741 C C . SER A 1 92 ? -8.801 -9.894 19.942 1.00 85.06 92 SER A C 1
ATOM 743 O O . SER A 1 92 ? -9.610 -9.662 20.842 1.00 85.06 92 SER A O 1
ATOM 745 N N . GLU A 1 93 ? -7.486 -9.866 20.141 1.00 85.56 93 GLU A N 1
ATOM 746 C CA . GLU A 1 93 ? -6.876 -9.604 21.444 1.00 85.56 93 GLU A CA 1
ATOM 747 C C . GLU A 1 93 ? -7.122 -8.163 21.881 1.00 85.56 93 GLU A C 1
ATOM 749 O O . GLU A 1 93 ? -7.534 -7.915 23.014 1.00 85.56 93 GLU A O 1
ATOM 754 N N . HIS A 1 94 ? -6.979 -7.219 20.951 1.00 84.50 94 HIS A N 1
ATOM 755 C CA . HIS A 1 94 ? -7.289 -5.811 21.170 1.00 84.50 94 HIS A CA 1
ATOM 756 C C . HIS A 1 94 ? -8.743 -5.593 21.615 1.00 84.50 94 HIS A C 1
ATOM 758 O O . HIS A 1 94 ? -8.995 -4.905 22.606 1.00 84.50 94 HIS A O 1
ATOM 764 N N . VAL A 1 95 ? -9.707 -6.233 20.945 1.00 86.12 95 VAL A N 1
ATOM 765 C CA . VAL A 1 95 ? -11.133 -6.121 21.292 1.00 86.12 95 VAL A CA 1
ATOM 766 C C . VAL A 1 95 ? -11.439 -6.761 22.650 1.00 86.12 95 VAL A C 1
ATOM 768 O O . VAL A 1 95 ? -12.205 -6.194 23.434 1.00 86.12 95 VAL A O 1
ATOM 771 N N . LYS A 1 96 ? -10.859 -7.929 22.957 1.00 87.12 96 LYS A N 1
ATOM 772 C CA . LYS A 1 96 ? -11.040 -8.594 24.260 1.00 87.12 96 LYS A CA 1
ATOM 773 C C . LYS A 1 96 ? -10.487 -7.740 25.398 1.00 87.12 96 LYS A C 1
ATOM 775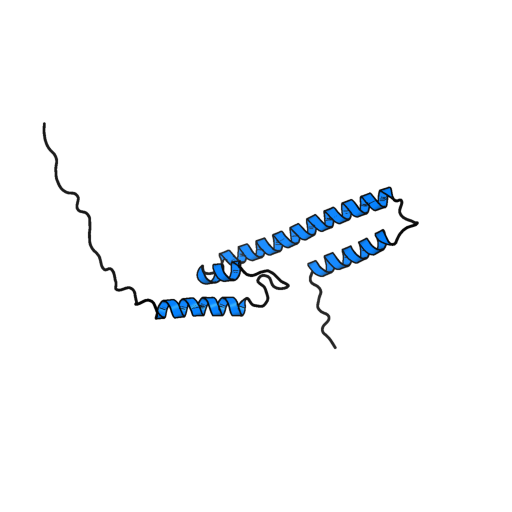 O O . LYS A 1 96 ? -11.191 -7.529 26.383 1.00 87.12 96 LYS A O 1
ATOM 780 N N . SER A 1 97 ? -9.288 -7.193 25.224 1.00 84.06 97 SER A N 1
ATOM 781 C CA . SER A 1 97 ? -8.652 -6.297 26.192 1.00 84.06 97 SER A CA 1
ATOM 782 C C . SER A 1 97 ? -9.489 -5.040 26.435 1.00 84.06 97 SER A C 1
ATOM 784 O O . SER A 1 97 ? -9.745 -4.696 27.587 1.00 84.06 97 SER A O 1
ATOM 786 N N . ALA A 1 98 ? -10.014 -4.411 25.377 1.00 84.12 98 ALA A N 1
ATOM 787 C CA . ALA A 1 98 ? -10.896 -3.246 25.496 1.00 84.12 98 ALA A CA 1
ATOM 788 C C . ALA A 1 98 ? -12.158 -3.558 26.320 1.00 84.12 98 ALA A C 1
ATOM 790 O O . ALA A 1 98 ? -12.514 -2.825 27.243 1.00 84.12 98 ALA A O 1
ATOM 791 N N . LYS A 1 99 ? -12.816 -4.689 26.032 1.00 85.88 99 LYS A N 1
ATOM 792 C CA . LYS A 1 99 ? -13.998 -5.136 26.787 1.00 85.88 99 LYS A CA 1
ATOM 793 C C . LYS A 1 99 ? -13.667 -5.444 28.247 1.00 85.88 99 LYS A C 1
ATOM 795 O O . LYS A 1 99 ? -14.453 -5.098 29.126 1.00 85.88 99 LYS A O 1
ATOM 800 N N . HIS A 1 100 ? -12.517 -6.063 28.506 1.00 86.19 100 HIS A N 1
ATOM 801 C CA . HIS A 1 100 ? -12.073 -6.389 29.858 1.00 86.19 100 HIS A CA 1
ATOM 802 C C . HIS A 1 100 ? -11.809 -5.125 30.686 1.00 86.19 100 HIS A C 1
ATOM 804 O O . HIS A 1 100 ? -12.284 -5.032 31.814 1.00 86.19 100 HIS A O 1
ATOM 810 N N . ILE A 1 101 ? -11.156 -4.112 30.104 1.00 83.31 101 ILE A N 1
ATOM 811 C CA . ILE A 1 101 ? -10.930 -2.809 30.752 1.00 83.31 101 ILE A CA 1
ATOM 812 C C . ILE A 1 101 ? -12.260 -2.134 31.105 1.00 83.31 101 ILE A C 1
ATOM 814 O O . ILE A 1 101 ? -12.429 -1.680 32.233 1.00 83.31 101 ILE A O 1
ATOM 818 N N . VAL A 1 102 ? -13.231 -2.120 30.185 1.00 83.75 102 VAL A N 1
ATOM 819 C CA . VAL A 1 102 ? -14.569 -1.549 30.443 1.00 83.75 102 VAL A CA 1
ATOM 820 C C . VAL A 1 102 ? -15.329 -2.330 31.523 1.00 83.75 102 VAL A C 1
ATOM 822 O O . VAL A 1 102 ? -16.083 -1.751 32.302 1.00 83.75 102 VAL A O 1
ATOM 825 N N . SER A 1 103 ? -15.157 -3.651 31.585 1.00 84.94 103 SER A N 1
ATOM 826 C CA . SER A 1 103 ? -15.763 -4.474 32.637 1.00 84.94 103 SER A CA 1
ATOM 827 C C . SER A 1 103 ? -15.138 -4.195 34.005 1.00 84.94 103 SER A C 1
ATOM 829 O O . SER A 1 103 ? -15.859 -4.049 34.989 1.00 84.94 103 SER A O 1
ATOM 831 N N . LEU A 1 104 ? -13.808 -4.096 34.068 1.00 84.50 104 LEU A N 1
ATOM 832 C CA . LEU A 1 104 ? -13.077 -3.782 35.296 1.00 84.50 104 LEU A CA 1
ATOM 833 C C . LEU A 1 104 ? -13.391 -2.371 35.793 1.00 84.50 104 LEU A C 1
ATOM 835 O O . LEU A 1 104 ? -13.626 -2.190 36.983 1.00 84.50 104 LEU A O 1
ATOM 839 N N . SER A 1 105 ? -13.456 -1.378 34.903 1.00 81.62 105 SER A N 1
ATOM 840 C CA . SER A 1 105 ? -13.784 -0.004 35.296 1.00 81.62 105 SER A CA 1
ATOM 841 C C . SER A 1 105 ? -15.188 0.098 35.893 1.00 81.62 105 SER A C 1
ATOM 843 O O . SER A 1 105 ? -15.366 0.751 36.918 1.00 81.62 105 SER A O 1
ATOM 845 N N . LYS A 1 106 ? -16.171 -0.623 35.339 1.00 83.94 106 LYS A N 1
ATOM 846 C CA . LYS A 1 106 ? -17.518 -0.722 35.925 1.00 83.94 106 LYS A CA 1
ATOM 847 C C . LYS A 1 106 ? -17.541 -1.392 37.300 1.00 83.94 106 LYS A C 1
ATOM 849 O O . LYS A 1 106 ? -18.396 -1.046 38.103 1.00 83.94 106 LYS A O 1
ATOM 854 N N . ALA A 1 107 ? -16.647 -2.345 37.560 1.00 80.19 107 ALA A N 1
ATOM 855 C CA . ALA A 1 107 ? -16.546 -3.004 38.862 1.00 80.19 107 ALA A CA 1
ATOM 856 C C . ALA A 1 107 ? -15.824 -2.137 39.912 1.00 80.19 107 ALA A C 1
ATOM 858 O O . ALA A 1 107 ? -16.127 -2.230 41.098 1.00 80.19 107 ALA A O 1
ATOM 859 N N . LEU A 1 108 ? -14.874 -1.304 39.478 1.00 79.19 108 LEU A N 1
ATOM 860 C CA . LEU A 1 108 ? -14.069 -0.435 40.342 1.00 79.19 108 LEU A CA 1
ATOM 861 C C . LEU A 1 108 ? -14.756 0.901 40.652 1.00 79.19 108 LEU A C 1
ATOM 863 O O . LEU A 1 108 ? -14.537 1.472 41.720 1.00 79.19 108 LEU A O 1
ATOM 867 N N . CYS A 1 109 ? -15.587 1.414 39.742 1.00 74.44 109 CYS A N 1
ATOM 868 C CA . CYS A 1 109 ? -16.383 2.608 39.994 1.00 74.44 109 CYS A CA 1
ATOM 869 C C . CYS A 1 109 ? -17.650 2.239 40.789 1.00 74.44 109 CYS A C 1
ATOM 871 O O . CYS A 1 109 ? -18.440 1.419 40.319 1.00 74.44 109 CYS A O 1
ATOM 873 N N . PRO A 1 110 ? -17.906 2.854 41.961 1.00 62.03 110 PRO A N 1
ATOM 874 C CA . PRO A 1 110 ? -19.165 2.654 42.668 1.00 62.03 110 PRO A CA 1
ATOM 875 C C . PRO A 1 110 ? -20.330 3.102 41.777 1.00 62.03 110 PRO A C 1
ATOM 877 O O . PRO A 1 110 ? -20.246 4.143 41.122 1.00 62.03 110 PRO A O 1
ATOM 880 N N . ALA A 1 111 ? -21.408 2.311 41.740 1.00 60.59 111 ALA A N 1
ATOM 881 C CA . ALA A 1 111 ? -22.603 2.612 40.952 1.00 60.59 111 ALA A CA 1
ATOM 882 C C . ALA A 1 111 ? -23.060 4.067 41.185 1.00 60.59 111 ALA A C 1
ATOM 884 O O . ALA A 1 111 ? -23.015 4.532 42.332 1.00 60.59 111 ALA A O 1
ATOM 885 N N . PRO A 1 112 ? -23.503 4.796 40.140 1.00 54.62 112 PRO A N 1
ATOM 886 C CA . PRO A 1 112 ? -23.966 6.162 40.308 1.00 54.62 112 PRO A CA 1
ATOM 887 C C . PRO A 1 112 ? -25.140 6.150 41.286 1.00 54.62 112 PRO A C 1
ATOM 889 O O . PRO A 1 112 ? -26.224 5.652 40.983 1.00 54.62 112 PRO A O 1
ATOM 892 N N . LYS A 1 113 ? -24.917 6.687 42.490 1.00 49.12 113 LYS A N 1
ATOM 893 C CA . LYS A 1 113 ? -26.011 7.060 43.379 1.00 49.12 113 LYS A CA 1
ATOM 894 C C . LYS A 1 113 ? -26.822 8.079 42.596 1.00 49.12 113 LYS A C 1
ATOM 896 O O . LYS A 1 113 ? -26.288 9.127 42.243 1.00 49.12 113 LYS A O 1
ATOM 901 N N . ASN A 1 114 ? -28.061 7.719 42.271 1.00 45.97 114 ASN A N 1
ATOM 902 C CA . ASN A 1 114 ? -29.031 8.587 41.623 1.00 45.97 114 ASN A CA 1
ATOM 903 C C . ASN A 1 114 ? -28.900 10.009 42.180 1.00 45.97 114 ASN A C 1
ATOM 905 O O . ASN A 1 114 ? -29.247 10.261 43.332 1.00 45.97 114 ASN A O 1
ATOM 909 N N . LEU A 1 115 ? -28.404 10.939 41.364 1.00 52.53 115 LEU A N 1
ATOM 910 C CA . LEU A 1 115 ? -28.586 12.364 41.609 1.00 52.53 115 LEU A CA 1
ATOM 911 C C . LEU A 1 115 ? -30.032 12.684 41.226 1.00 52.53 115 LEU A C 1
ATOM 913 O O . LEU A 1 115 ? -30.328 13.266 40.186 1.00 52.53 115 LEU A O 1
ATOM 917 N N . THR A 1 116 ? -30.958 12.223 42.063 1.00 43.88 116 THR A N 1
ATOM 918 C CA . THR A 1 116 ? -32.315 12.747 42.120 1.00 43.88 116 THR A CA 1
ATOM 919 C C . THR A 1 116 ? -32.235 14.241 42.401 1.00 43.88 116 THR A C 1
ATOM 921 O O . THR A 1 116 ? -31.807 14.628 43.479 1.00 43.88 116 THR A O 1
ATOM 924 N N . ALA A 1 117 ? -32.662 15.016 41.402 1.00 54.81 117 ALA A N 1
ATOM 925 C CA . ALA A 1 117 ? -33.455 16.241 41.475 1.00 54.81 117 ALA A CA 1
ATOM 926 C C . ALA A 1 117 ? -33.046 17.386 42.435 1.00 54.81 117 ALA A C 1
ATOM 928 O O . ALA A 1 117 ? -32.716 17.202 43.598 1.00 54.81 117 ALA A O 1
ATOM 929 N N . VAL A 1 118 ? -33.331 18.606 41.951 1.00 44.47 118 VAL A N 1
ATOM 930 C CA . VAL A 1 118 ? -33.408 19.899 42.669 1.00 44.47 118 VAL A CA 1
ATOM 931 C C . VAL A 1 118 ? -32.050 20.626 42.739 1.00 44.47 118 VAL A C 1
ATOM 933 O O . VAL A 1 118 ? -31.113 20.182 43.380 1.00 44.47 118 VAL A O 1
ATOM 936 N N . ARG A 1 119 ? -31.857 21.765 42.057 1.00 38.44 119 ARG A N 1
ATOM 937 C CA . ARG A 1 119 ? -32.557 23.039 42.306 1.00 38.44 119 ARG A CA 1
ATOM 938 C C . ARG A 1 119 ? -32.884 23.816 41.023 1.00 38.44 119 ARG A C 1
ATOM 940 O O . ARG A 1 119 ? -31.997 24.220 40.279 1.00 38.44 119 ARG A O 1
ATOM 947 N N . LYS A 1 120 ? -34.176 24.120 40.847 1.00 42.16 120 LYS A N 1
ATOM 948 C CA . LYS A 1 120 ? -34.643 25.280 40.075 1.00 42.16 120 LYS A CA 1
ATOM 949 C C . LYS A 1 120 ? -34.021 26.537 40.689 1.00 42.16 120 LYS A C 1
ATOM 951 O O . LYS A 1 120 ? -34.259 26.815 41.862 1.00 42.16 120 LYS A O 1
ATOM 956 N N . CYS A 1 121 ? -33.274 27.306 39.904 1.00 32.28 121 CYS A N 1
ATOM 957 C CA . CYS A 1 121 ? -32.946 28.683 40.251 1.00 32.28 121 CYS A CA 1
ATOM 958 C C . CYS A 1 121 ? -34.219 29.517 40.020 1.00 32.28 121 CYS A C 1
ATOM 960 O O . CYS A 1 121 ? -34.561 29.849 38.886 1.00 32.28 121 CYS A O 1
ATOM 962 N N . GLN A 1 122 ? -34.995 29.744 41.080 1.00 38.34 122 GLN A N 1
ATOM 963 C CA . GLN A 1 122 ? -36.117 30.677 41.052 1.00 38.34 122 GLN A CA 1
ATOM 964 C C . GLN A 1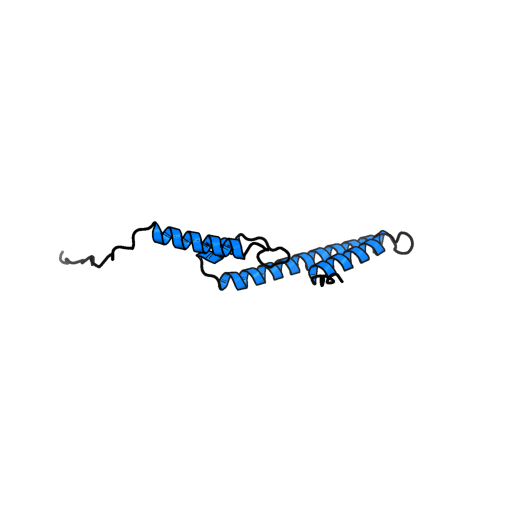 122 ? -35.555 32.100 41.048 1.00 38.34 122 GLN A C 1
ATOM 966 O O . GLN A 1 122 ? -34.918 32.518 42.009 1.00 38.34 122 GLN A O 1
ATOM 971 N N . LYS A 1 123 ? -35.803 32.841 39.964 1.00 39.12 123 LYS A N 1
ATOM 972 C CA . LYS A 1 123 ? -35.610 34.291 39.900 1.00 39.12 123 LYS A CA 1
ATOM 973 C C . LYS A 1 123 ? -36.982 34.956 40.098 1.00 39.12 123 LYS A C 1
ATOM 975 O O . LYS A 1 123 ? -37.787 35.022 39.175 1.00 39.12 123 LYS A O 1
ATOM 980 N N . LYS A 1 124 ? -37.251 35.369 41.332 1.00 40.03 124 LYS A N 1
ATOM 981 C CA . LYS A 1 124 ? -38.199 36.412 41.772 1.00 40.03 124 LYS A CA 1
ATOM 982 C C . LYS A 1 124 ? -37.384 37.203 42.809 1.00 40.03 124 LYS A C 1
ATOM 984 O O . LYS A 1 124 ? -36.632 36.572 43.538 1.00 40.03 124 LYS A O 1
ATOM 989 N N . GLU A 1 125 ? -37.342 38.522 42.899 1.00 34.06 125 GLU A N 1
ATOM 990 C CA . GLU A 1 125 ? -38.264 39.641 42.656 1.00 34.06 125 GLU A CA 1
ATOM 991 C C . GLU A 1 125 ? -37.382 40.840 42.211 1.00 34.06 125 GLU A C 1
ATOM 993 O O . GLU A 1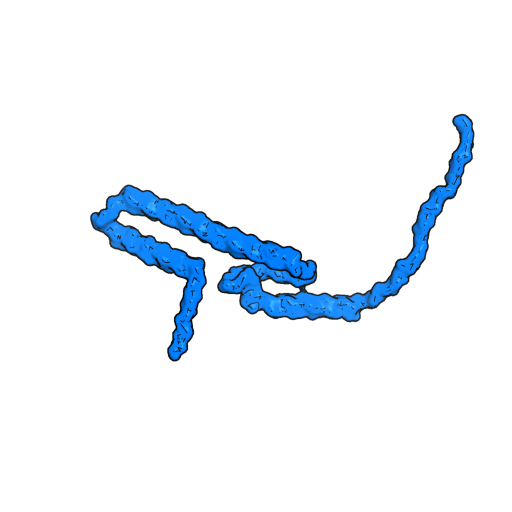 125 ? -36.161 40.750 42.283 1.00 34.06 125 GLU A O 1
ATOM 998 N N . GLY A 1 126 ? -37.826 41.987 41.711 1.00 34.12 126 GLY A N 1
ATOM 999 C CA . GLY A 1 126 ? -39.119 42.641 41.583 1.00 34.12 126 GLY A CA 1
ATOM 1000 C C . GLY A 1 126 ? -38.857 43.995 40.894 1.00 34.12 126 GLY A C 1
ATOM 1001 O O . GLY A 1 126 ? -37.726 44.482 40.881 1.00 34.12 126 GLY A O 1
ATOM 1002 N N . GLY A 1 127 ? -39.874 44.572 40.257 1.00 38.22 127 GLY A N 1
ATOM 1003 C CA . GLY A 1 127 ? -39.802 45.938 39.732 1.00 38.22 127 GLY A CA 1
ATOM 1004 C C . GLY A 1 127 ? -40.215 46.975 40.777 1.00 38.22 127 GLY A C 1
ATOM 1005 O O . GLY A 1 127 ? -41.003 46.647 41.664 1.00 38.22 127 GLY A O 1
ATOM 1006 N N . THR A 1 128 ? -39.756 48.224 40.610 1.00 39.91 128 THR A N 1
ATOM 1007 C CA . THR A 1 128 ? -40.580 49.453 40.438 1.00 39.91 128 THR A CA 1
ATOM 1008 C C . THR A 1 128 ? -39.858 50.724 40.935 1.00 39.91 128 THR A C 1
ATOM 1010 O O . THR A 1 128 ? -39.292 50.719 42.023 1.00 39.91 128 THR A O 1
ATOM 1013 N N . THR A 1 129 ? -39.996 51.803 40.138 1.00 40.03 129 THR A N 1
ATOM 1014 C CA . THR A 1 129 ? -39.805 53.261 40.405 1.00 40.03 129 THR A CA 1
ATOM 1015 C C . THR A 1 129 ? -38.386 53.752 40.718 1.00 40.03 129 THR A C 1
ATOM 1017 O O . THR A 1 129 ? -37.676 53.141 41.503 1.00 40.03 129 THR A O 1
ATOM 1020 N N . TYR A 1 130 ? -37.888 54.835 40.114 1.00 41.28 130 TYR A N 1
ATOM 1021 C CA . TYR A 1 130 ? -38.529 56.116 39.774 1.00 41.28 130 TYR A CA 1
ATOM 1022 C C . TYR A 1 130 ? -38.296 56.562 38.328 1.00 41.28 130 TYR A C 1
ATOM 1024 O O . TYR A 1 130 ? -37.251 56.180 37.757 1.00 41.28 130 TYR A O 1
#

Foldseek 3Di:
DDPPPPDDPVRVVVVVLVVVLVVLVPDPDPDDPVRSVVVVVVSVVVVVVVVVVVVVVLVVVLVVVLVVDDPLLSVQQVPADDDVHSRDDCSVVSNVVSVVVVVVVVVVDDDPPPPDDDDDPDDDDDDDDD

Organism: NCBI:txid3402493

Radius of gyration: 30.06 Å; chains: 1; bounding box: 62×87×71 Å

pLDDT: mean 78.8, std 18.04, range [32.28, 94.75]